Protein AF-A0A4Y9F8T5-F1 (afdb_monomer)

Secondary structure (DSSP, 8-state):
-HHHHHHHHH--SHHHHHHHHHHHHHHHHT-----HHHHHHHHHHHHHHHHHHHHHHT-SSS-HHHHHHHHHHHHT-

InterPro domains:
  IPR011439 Domain of unknown function DUF1542 [PF07564] (2-36)
  IPR011439 Domain of unknown function DUF1542 [PF07564] (37-76)

Organism: Streptococcus acidominimus (NCBI:txid1326)

Radius of gyration: 28.04 Å; Cα contacts (8 Å, |Δi|>4): 27; chains: 1; bounding box: 48×20×72 Å

Solvent-accessible surface area (backbone atoms only — not comparable to full-atom values): 4474 Å² total; per-residue (Å²): 109,69,66,33,49,54,43,33,76,68,36,91,44,72,69,45,31,53,49,24,51,49,56,37,51,51,57,57,71,66,66,72,81,80,76,54,69,65,56,54,52,51,52,52,51,54,51,51,48,51,54,51,42,52,56,48,68,67,45,85,89,56,55,72,68,58,39,51,52,56,42,52,54,56,75,73,109

Mean predicted aligned error: 5.95 Å

Nearest PDB structures (foldseek):
  3zjc-assembly1_A  TM=9.651E-01  e=3.409E+00  Homo sapiens
  5h77-assembly4_G  TM=6.937E-01  e=9.445E+00  Homo sapiens

Sequence (77 aa):
ASEAKSAIDSATTDAGVETAKTAGVDSISAINPPATAKDTAKTAIDTAAAAKKQAIDNRKDLTDEEKAAAKSDVDTK

Structure (mmCIF, N/CA/C/O backbone):
data_AF-A0A4Y9F8T5-F1
#
_entry.id   AF-A0A4Y9F8T5-F1
#
loop_
_atom_site.group_PDB
_atom_site.id
_atom_site.type_symbol
_atom_site.label_atom_id
_atom_site.label_alt_id
_atom_site.label_comp_id
_atom_site.label_asym_id
_atom_site.label_entity_id
_atom_site.label_seq_id
_atom_site.pdbx_PDB_ins_code
_atom_site.Cartn_x
_atom_site.Cartn_y
_atom_site.Cartn_z
_atom_site.occupancy
_atom_site.B_iso_or_equiv
_atom_site.auth_seq_id
_atom_site.auth_comp_id
_atom_site.auth_asym_id
_atom_site.auth_atom_id
_atom_site.pdbx_PDB_model_num
ATOM 1 N N . ALA A 1 1 ? -16.463 -3.775 23.385 1.00 80.38 1 ALA A N 1
ATOM 2 C CA . ALA A 1 1 ? -17.735 -3.100 23.737 1.00 80.38 1 ALA A CA 1
ATOM 3 C C . ALA A 1 1 ? -18.748 -4.063 24.361 1.00 80.38 1 ALA A C 1
ATOM 5 O O . ALA A 1 1 ? -19.240 -3.759 25.438 1.00 80.38 1 ALA A O 1
ATOM 6 N N . SER A 1 2 ? -19.041 -5.215 23.740 1.00 88.38 2 SER A N 1
ATOM 7 C CA . SER A 1 2 ? -20.014 -6.185 24.276 1.00 88.38 2 SER A CA 1
ATOM 8 C C . SER A 1 2 ? -19.659 -6.696 25.6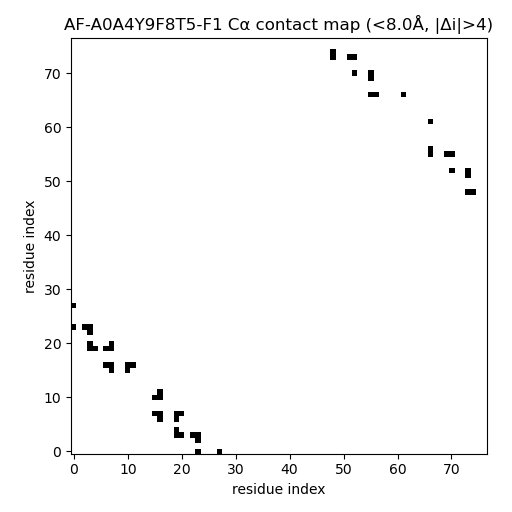77 1.00 88.38 2 SER A C 1
ATOM 10 O O . SER A 1 2 ? -20.520 -6.696 26.541 1.00 88.38 2 SER A O 1
ATOM 12 N N . GLU A 1 3 ? -18.391 -7.026 25.940 1.00 89.44 3 GLU A N 1
ATOM 13 C CA . GLU A 1 3 ? -17.936 -7.470 27.270 1.00 89.44 3 GLU A CA 1
ATOM 14 C C . GLU A 1 3 ? -18.119 -6.402 28.355 1.00 89.44 3 GLU A C 1
ATOM 16 O O . GLU A 1 3 ? -18.657 -6.692 29.418 1.00 89.44 3 GLU A O 1
ATOM 21 N N . ALA A 1 4 ? -17.743 -5.150 28.072 1.00 92.50 4 ALA A N 1
ATOM 22 C CA . ALA A 1 4 ? -17.957 -4.038 28.998 1.00 92.50 4 ALA A CA 1
ATOM 23 C C . ALA A 1 4 ? -19.451 -3.828 29.302 1.00 92.50 4 ALA A C 1
ATOM 25 O O . ALA A 1 4 ? -19.815 -3.527 30.433 1.00 92.50 4 ALA A O 1
ATOM 26 N N . LYS A 1 5 ? -20.325 -4.036 28.307 1.00 93.69 5 LYS A N 1
ATOM 27 C CA . LYS A 1 5 ? -21.778 -3.931 28.472 1.00 93.69 5 LYS A CA 1
ATOM 28 C C . LYS A 1 5 ? -22.331 -5.061 29.345 1.00 93.69 5 LYS A C 1
ATOM 30 O O . LYS A 1 5 ? -23.034 -4.776 30.302 1.00 93.69 5 LYS A O 1
ATOM 35 N N . SER A 1 6 ? -21.899 -6.301 29.110 1.00 96.12 6 SER A N 1
ATOM 36 C CA . SER A 1 6 ? -22.239 -7.442 29.971 1.00 96.12 6 SER A CA 1
ATOM 37 C C . SER A 1 6 ? -21.750 -7.265 31.415 1.00 96.12 6 SER A C 1
ATOM 39 O O . SER A 1 6 ? -22.435 -7.672 32.352 1.00 96.12 6 SER A O 1
ATOM 41 N N . ALA A 1 7 ? -20.575 -6.655 31.608 1.00 94.88 7 ALA A N 1
ATOM 42 C CA . ALA A 1 7 ? -20.032 -6.361 32.933 1.00 94.88 7 ALA A CA 1
ATOM 43 C C . ALA A 1 7 ? -20.846 -5.284 33.672 1.00 94.88 7 ALA A C 1
ATOM 45 O O . ALA A 1 7 ? -21.064 -5.418 34.873 1.00 94.88 7 ALA A O 1
ATOM 46 N N . ILE A 1 8 ? -21.340 -4.264 32.961 1.00 96.19 8 ILE A N 1
ATOM 47 C CA . ILE A 1 8 ? -22.278 -3.271 33.508 1.00 96.19 8 ILE A CA 1
ATOM 48 C C . ILE A 1 8 ? -23.612 -3.934 33.866 1.00 96.19 8 ILE A C 1
ATOM 50 O O . ILE A 1 8 ? -24.091 -3.750 34.978 1.00 96.19 8 ILE A O 1
ATOM 54 N N . ASP A 1 9 ? -24.175 -4.744 32.965 1.00 97.50 9 ASP A N 1
ATOM 55 C CA . ASP A 1 9 ? -25.460 -5.425 33.179 1.00 97.50 9 ASP A CA 1
ATOM 56 C C . ASP A 1 9 ? -25.417 -6.398 34.375 1.00 97.50 9 ASP A C 1
ATOM 58 O O . ASP A 1 9 ? -26.432 -6.646 35.022 1.00 97.50 9 ASP A O 1
ATOM 62 N N . SER A 1 10 ? -24.235 -6.939 34.689 1.00 96.94 10 SER A N 1
ATOM 63 C CA . SER A 1 10 ? -24.011 -7.837 35.832 1.00 96.94 10 SER A CA 1
ATOM 64 C C . SER A 1 10 ? -23.647 -7.103 37.129 1.00 96.94 10 SER A C 1
ATOM 66 O O . SER A 1 10 ? -23.630 -7.720 38.197 1.00 96.94 10 SER A O 1
ATOM 68 N N . ALA A 1 11 ? -23.307 -5.813 37.063 1.00 97.56 11 ALA A N 1
ATOM 69 C CA . ALA A 1 11 ? -22.896 -5.050 38.231 1.00 97.56 11 ALA A CA 1
ATOM 70 C C . ALA A 1 11 ? -24.104 -4.753 39.128 1.00 97.56 11 ALA A C 1
ATOM 72 O O . ALA A 1 11 ? -25.100 -4.175 38.707 1.00 97.56 11 ALA A O 1
ATOM 73 N N . THR A 1 12 ? -23.999 -5.114 40.404 1.00 97.88 12 THR A N 1
ATOM 74 C CA . THR A 1 12 ? -25.059 -4.901 41.404 1.00 97.88 12 THR A CA 1
ATOM 75 C C . THR A 1 12 ? -24.845 -3.643 42.248 1.00 97.88 12 THR A C 1
ATOM 77 O O . THR A 1 12 ? -25.619 -3.374 43.164 1.00 97.88 12 THR A O 1
ATOM 80 N N . THR A 1 13 ? -23.779 -2.884 41.970 1.00 98.25 13 THR A N 1
ATOM 81 C CA . THR A 1 13 ? -23.393 -1.672 42.702 1.00 98.25 13 THR A CA 1
ATOM 82 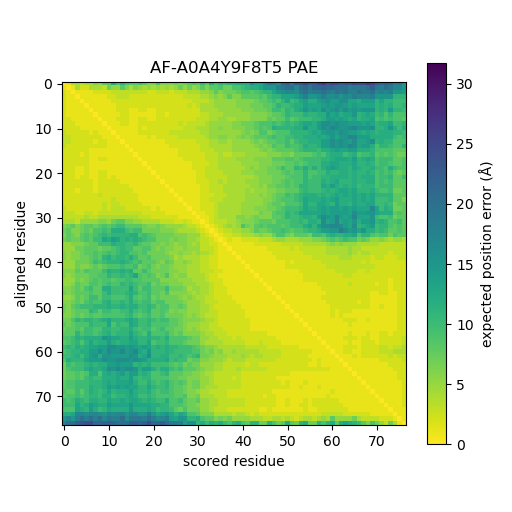C C . THR A 1 13 ? -22.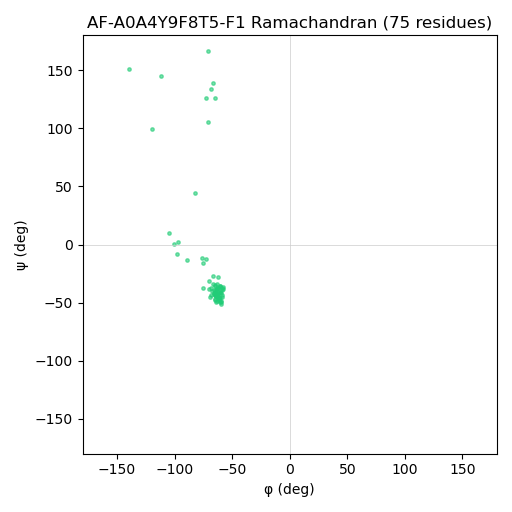904 -0.594 41.742 1.00 98.25 13 THR A C 1
ATOM 84 O O . THR A 1 13 ? -22.291 -0.904 40.717 1.00 98.25 13 THR A O 1
ATOM 87 N N . ASP A 1 14 ? -23.082 0.669 42.123 1.00 97.62 14 ASP A N 1
ATOM 88 C CA . ASP A 1 14 ? -22.604 1.820 41.347 1.00 97.62 14 ASP A CA 1
ATOM 89 C C . ASP A 1 14 ? -21.084 1.776 41.128 1.00 97.62 14 ASP A C 1
ATOM 91 O O . ASP A 1 14 ? -20.592 2.061 40.039 1.00 97.62 14 ASP A O 1
ATOM 95 N N . ALA A 1 15 ? -20.325 1.333 42.137 1.00 97.88 15 ALA A N 1
ATOM 96 C CA . ALA A 1 15 ? -18.876 1.166 42.030 1.00 97.88 15 ALA A CA 1
ATOM 97 C C . ALA A 1 15 ? -18.482 0.116 40.973 1.00 97.88 15 ALA A C 1
ATOM 99 O O . ALA A 1 15 ? -17.513 0.303 40.230 1.00 97.88 15 ALA A O 1
ATOM 100 N N . GLY A 1 16 ? -19.244 -0.980 40.879 1.00 97.00 16 GLY A N 1
ATOM 101 C CA . GLY A 1 16 ? -19.057 -1.997 39.845 1.00 97.00 16 GLY A CA 1
ATOM 102 C C . GLY A 1 16 ? -19.352 -1.455 38.446 1.00 97.00 16 GLY A C 1
ATOM 103 O O . GLY A 1 16 ? -18.570 -1.692 37.523 1.00 97.00 16 GLY A O 1
ATOM 104 N N . VAL A 1 17 ? -20.421 -0.664 38.305 1.00 97.38 17 VAL A N 1
ATOM 105 C CA . VAL A 1 17 ? -20.776 0.003 37.042 1.00 97.38 17 VAL A CA 1
ATOM 106 C C . VAL A 1 17 ? -19.671 0.966 36.602 1.00 97.38 17 VAL A C 1
ATOM 108 O O . VAL A 1 17 ? -19.228 0.903 35.455 1.00 97.38 17 VAL A O 1
ATOM 111 N N . GLU A 1 18 ? -19.168 1.812 37.505 1.00 97.75 18 GLU A N 1
ATOM 112 C CA . GLU A 1 18 ? -18.095 2.764 37.183 1.00 97.75 18 GLU A CA 1
ATOM 113 C C . GLU A 1 18 ? -16.779 2.063 36.819 1.00 97.75 18 GLU A C 1
ATOM 115 O O . GLU A 1 18 ? -16.081 2.489 35.893 1.00 97.75 18 GLU A O 1
ATOM 120 N N . THR A 1 19 ? -16.470 0.940 37.472 1.00 96.75 19 THR A N 1
ATOM 121 C CA . THR A 1 19 ? -15.305 0.114 37.122 1.00 96.75 19 THR A CA 1
ATOM 122 C C . THR A 1 19 ? -15.442 -0.469 35.714 1.00 96.75 19 THR A C 1
ATOM 124 O O . THR A 1 19 ? -14.535 -0.326 34.893 1.00 96.75 19 THR A O 1
ATOM 127 N N . ALA A 1 20 ? -16.589 -1.081 35.402 1.00 96.69 20 ALA A N 1
ATOM 128 C CA . ALA A 1 20 ? -16.847 -1.685 34.095 1.00 96.69 20 ALA A CA 1
ATOM 129 C C . ALA A 1 20 ? -16.860 -0.642 32.963 1.00 96.69 20 ALA A C 1
ATOM 131 O O . ALA A 1 20 ? -16.316 -0.878 31.881 1.00 96.69 20 ALA A O 1
ATOM 132 N N . LYS A 1 21 ? -17.422 0.542 33.230 1.00 96.56 21 LYS A N 1
ATOM 133 C CA . LYS A 1 21 ? -17.383 1.697 32.327 1.00 96.56 21 LYS A CA 1
ATOM 134 C C . LYS A 1 21 ? -15.950 2.149 32.054 1.00 96.56 21 LYS A C 1
ATOM 136 O O . LYS A 1 21 ? -15.589 2.297 30.888 1.00 96.56 21 LYS A O 1
ATOM 141 N N . THR A 1 22 ? -15.142 2.331 33.099 1.00 97.38 22 THR A N 1
ATOM 142 C CA . THR A 1 22 ? -13.739 2.763 32.972 1.00 97.38 22 THR A CA 1
ATOM 143 C C . THR A 1 22 ? -12.938 1.763 32.142 1.00 97.38 22 THR A C 1
ATOM 145 O O . THR A 1 22 ? -12.374 2.132 31.116 1.00 97.38 22 THR A O 1
ATOM 148 N N . ALA A 1 23 ? -13.007 0.473 32.486 1.00 95.00 23 ALA A N 1
ATOM 149 C CA . ALA A 1 23 ? -12.329 -0.585 31.738 1.00 95.00 23 ALA A CA 1
ATOM 150 C C . ALA A 1 23 ? -12.772 -0.651 30.262 1.00 95.00 23 ALA A C 1
ATOM 152 O O . ALA A 1 23 ? -11.958 -0.888 29.365 1.00 95.00 23 ALA A O 1
ATOM 153 N N . GLY A 1 24 ? -14.062 -0.421 29.992 1.00 96.44 24 GLY A N 1
ATOM 154 C CA . GLY A 1 24 ? -14.599 -0.352 28.635 1.00 96.44 24 GLY A CA 1
ATOM 155 C C . GLY A 1 24 ? -14.055 0.829 27.827 1.00 96.44 24 GLY A C 1
ATOM 156 O O . GLY A 1 24 ? -13.693 0.649 26.662 1.00 96.44 24 GLY A O 1
ATOM 157 N N . VAL A 1 25 ? -13.976 2.016 28.437 1.00 96.50 25 VAL A N 1
ATOM 158 C CA . VAL A 1 25 ? -13.400 3.224 27.820 1.00 96.50 25 VAL A CA 1
ATOM 159 C C . VAL A 1 25 ? -11.911 3.038 27.543 1.00 96.50 25 VAL A C 1
ATOM 161 O O . VAL A 1 25 ? -11.464 3.337 26.434 1.00 96.50 25 VAL A O 1
ATOM 164 N N . ASP A 1 26 ? -11.163 2.488 28.497 1.00 95.81 26 ASP A N 1
ATOM 165 C CA . ASP A 1 26 ? -9.729 2.230 28.346 1.00 95.81 26 ASP A CA 1
ATOM 166 C C . ASP A 1 26 ? -9.467 1.229 27.220 1.00 95.81 26 ASP A C 1
ATOM 168 O O . ASP A 1 26 ? -8.628 1.468 26.352 1.00 95.81 26 ASP A O 1
ATOM 172 N N . SER A 1 27 ? -10.253 0.148 27.167 1.00 93.81 27 SER A N 1
ATOM 173 C CA . SER A 1 27 ? -10.146 -0.861 26.107 1.00 93.81 27 SER A CA 1
ATOM 174 C C . SER A 1 27 ? -10.397 -0.269 24.722 1.00 93.81 27 SER A C 1
ATOM 176 O O . SER A 1 27 ? -9.696 -0.621 23.780 1.00 93.81 27 SER A O 1
ATOM 178 N N . ILE A 1 28 ? -11.380 0.630 24.582 1.00 93.81 28 ILE A N 1
ATOM 179 C CA . ILE A 1 28 ? -11.654 1.321 23.312 1.00 93.81 28 ILE A CA 1
ATOM 180 C C . ILE A 1 28 ? -10.518 2.285 22.967 1.00 93.81 28 ILE A C 1
ATOM 182 O O . ILE A 1 28 ? -10.075 2.319 21.823 1.00 93.81 28 ILE A O 1
ATOM 186 N N . SER A 1 29 ? -10.029 3.042 23.947 1.00 93.38 29 SER A N 1
ATOM 187 C CA . SER A 1 29 ? -8.956 4.025 23.753 1.00 93.38 29 SER A CA 1
ATOM 188 C C . SER A 1 29 ? -7.618 3.369 23.396 1.00 93.38 29 SER A C 1
ATOM 190 O O . SER A 1 29 ? -6.803 3.968 22.700 1.00 93.38 29 SER A O 1
ATOM 192 N N . ALA A 1 30 ? -7.404 2.125 23.828 1.00 92.94 30 ALA A N 1
ATOM 193 C CA . ALA A 1 30 ? -6.238 1.320 23.480 1.00 92.94 30 ALA A CA 1
ATOM 194 C C . ALA A 1 30 ? -6.287 0.744 22.050 1.00 92.94 30 ALA A C 1
ATOM 196 O O . ALA A 1 30 ? -5.276 0.227 21.567 1.00 92.94 30 ALA A O 1
ATOM 197 N N . ILE A 1 31 ? -7.430 0.818 21.354 1.00 92.56 31 ILE A N 1
ATOM 198 C CA . ILE A 1 31 ? -7.530 0.365 19.962 1.00 92.56 31 ILE A CA 1
ATOM 199 C C . ILE A 1 31 ? -6.755 1.340 19.074 1.00 92.56 31 ILE A C 1
ATOM 201 O O . ILE A 1 31 ? -7.223 2.430 18.754 1.00 92.56 31 ILE A O 1
ATOM 205 N N . ASN A 1 32 ? -5.582 0.903 18.623 1.00 87.06 32 ASN A N 1
ATOM 206 C CA . ASN A 1 32 ? -4.779 1.602 17.632 1.00 87.06 32 ASN A CA 1
ATOM 207 C C . ASN A 1 32 ? -4.583 0.701 16.400 1.00 87.06 32 ASN A C 1
ATOM 209 O O . ASN A 1 32 ? -3.753 -0.212 16.441 1.00 87.06 32 ASN A O 1
ATOM 213 N N . PRO A 1 33 ? -5.361 0.889 15.317 1.00 85.56 33 PRO A N 1
ATOM 214 C CA . PRO A 1 33 ? -5.228 0.061 14.128 1.00 85.56 33 PRO A CA 1
ATOM 215 C C . PRO A 1 33 ? -3.867 0.299 13.451 1.00 85.56 33 PRO A C 1
ATOM 217 O O . PRO A 1 33 ? -3.424 1.444 13.332 1.00 85.56 33 PRO A O 1
ATOM 220 N N . PRO A 1 34 ? -3.195 -0.757 12.964 1.00 86.25 34 PRO A N 1
ATOM 221 C CA . PRO A 1 34 ? -1.906 -0.600 12.308 1.00 86.25 34 PRO A CA 1
ATOM 222 C C . PRO A 1 34 ? -2.072 0.123 10.960 1.00 86.25 34 PRO A C 1
ATOM 224 O O . PRO A 1 34 ? -2.936 -0.217 10.151 1.00 86.25 34 PRO A O 1
ATOM 227 N N . ALA A 1 35 ? -1.220 1.114 10.690 1.00 88.69 35 ALA A N 1
ATOM 228 C CA . ALA A 1 35 ? -1.283 1.957 9.491 1.00 88.69 35 ALA A CA 1
ATOM 229 C C . ALA A 1 35 ? -0.630 1.315 8.243 1.00 88.69 35 ALA A C 1
ATOM 231 O O . ALA A 1 35 ? 0.099 1.974 7.504 1.00 88.69 35 ALA A O 1
ATOM 232 N N . THR A 1 36 ? -0.896 0.031 7.984 1.00 93.06 36 THR A N 1
ATOM 233 C CA . THR A 1 36 ? -0.191 -0.771 6.960 1.00 93.06 36 THR A CA 1
ATOM 234 C C . THR A 1 36 ? -0.516 -0.380 5.521 1.00 93.06 36 THR A C 1
ATOM 236 O O . THR A 1 36 ? 0.348 -0.464 4.651 1.00 93.06 36 THR A O 1
ATOM 239 N N . ALA A 1 37 ? -1.737 0.095 5.254 1.00 92.56 37 ALA A N 1
ATOM 240 C CA . ALA A 1 37 ? -2.196 0.391 3.894 1.00 92.56 37 ALA A CA 1
ATOM 241 C C . ALA A 1 37 ? -1.303 1.413 3.166 1.00 92.56 37 ALA A C 1
ATOM 243 O O . ALA A 1 37 ? -1.049 1.283 1.968 1.00 92.56 37 ALA A O 1
ATOM 244 N N . LYS A 1 38 ? -0.788 2.414 3.894 1.00 92.25 38 LYS A N 1
ATOM 245 C CA . LYS A 1 38 ? 0.090 3.447 3.328 1.00 92.25 38 LYS A CA 1
ATOM 246 C C . LYS A 1 38 ? 1.441 2.868 2.900 1.00 92.25 38 LYS A C 1
ATOM 248 O O . LYS A 1 38 ? 1.957 3.255 1.853 1.00 92.25 38 LYS A O 1
ATOM 253 N N . ASP A 1 39 ? 2.002 1.962 3.691 1.00 93.88 39 ASP A N 1
ATOM 254 C CA . ASP A 1 39 ? 3.313 1.364 3.420 1.00 93.88 39 ASP A CA 1
ATOM 255 C C . ASP A 1 39 ? 3.228 0.321 2.302 1.00 93.88 39 ASP A C 1
ATOM 257 O O . ASP A 1 39 ? 4.087 0.281 1.417 1.00 93.88 39 ASP A O 1
ATOM 261 N N . THR A 1 40 ? 2.135 -0.449 2.261 1.00 95.44 40 THR A N 1
ATOM 262 C CA . THR A 1 40 ? 1.827 -1.340 1.135 1.00 95.44 40 THR A CA 1
ATOM 263 C C . THR A 1 40 ? 1.715 -0.562 -0.177 1.00 95.44 40 THR A C 1
ATOM 265 O O . THR A 1 40 ? 2.303 -0.970 -1.177 1.00 95.44 40 THR A O 1
ATOM 268 N N . ALA A 1 41 ? 1.018 0.580 -0.180 1.00 95.75 41 ALA A N 1
ATOM 269 C CA . ALA A 1 41 ? 0.881 1.410 -1.375 1.00 95.75 41 ALA A CA 1
ATOM 270 C C . ALA A 1 41 ? 2.229 1.969 -1.865 1.00 95.75 41 ALA A C 1
ATOM 272 O O . ALA A 1 41 ? 2.498 1.920 -3.064 1.00 95.75 41 ALA A O 1
ATOM 273 N N . LYS A 1 42 ? 3.100 2.438 -0.956 1.00 96.38 42 LYS A N 1
ATOM 274 C CA . LYS A 1 42 ? 4.461 2.879 -1.321 1.00 96.38 42 LYS A CA 1
ATOM 275 C C . LYS A 1 42 ? 5.269 1.753 -1.959 1.00 96.38 42 LYS A C 1
ATOM 277 O O . LYS A 1 42 ? 5.787 1.917 -3.055 1.00 96.38 42 LYS A O 1
ATOM 282 N N . THR A 1 43 ? 5.278 0.586 -1.318 1.00 96.62 43 THR A N 1
ATOM 283 C CA . THR A 1 43 ? 6.010 -0.589 -1.812 1.00 96.62 43 THR A CA 1
ATOM 284 C C . THR A 1 43 ? 5.542 -1.006 -3.209 1.00 96.62 43 THR A C 1
ATOM 286 O O . THR A 1 43 ? 6.352 -1.384 -4.057 1.00 96.62 43 THR A O 1
ATOM 289 N N . ALA A 1 44 ? 4.235 -0.926 -3.476 1.00 97.75 44 ALA A N 1
ATOM 290 C CA . ALA A 1 44 ? 3.675 -1.240 -4.788 1.00 97.75 44 ALA A CA 1
ATOM 291 C C . ALA A 1 44 ? 4.149 -0.259 -5.876 1.00 97.75 44 ALA A C 1
ATOM 293 O O . ALA A 1 44 ? 4.492 -0.695 -6.976 1.00 97.75 44 ALA A O 1
ATOM 294 N N . ILE A 1 45 ? 4.215 1.041 -5.562 1.00 97.38 45 ILE A N 1
ATOM 295 C CA . ILE A 1 45 ? 4.742 2.073 -6.469 1.00 97.38 45 ILE A CA 1
ATOM 296 C C . ILE A 1 45 ? 6.226 1.820 -6.756 1.00 97.38 45 ILE A C 1
ATOM 298 O O . ILE A 1 45 ? 6.613 1.749 -7.924 1.00 97.38 45 ILE A O 1
ATOM 302 N N . ASP A 1 46 ? 7.032 1.584 -5.719 1.00 97.44 46 ASP A N 1
ATOM 303 C CA . ASP A 1 46 ? 8.470 1.318 -5.862 1.00 97.44 46 ASP A CA 1
ATOM 304 C C . ASP A 1 46 ? 8.731 0.070 -6.718 1.00 97.44 46 ASP A C 1
ATOM 306 O O . ASP A 1 46 ? 9.593 0.066 -7.602 1.00 97.44 46 ASP A O 1
ATOM 310 N N . THR A 1 47 ? 7.935 -0.983 -6.511 1.00 97.94 47 THR A N 1
ATOM 311 C CA . THR A 1 47 ? 8.013 -2.224 -7.297 1.00 97.94 47 THR A CA 1
ATOM 312 C C . THR A 1 47 ? 7.674 -1.977 -8.766 1.00 97.94 47 THR A C 1
ATOM 314 O O . THR A 1 47 ? 8.382 -2.456 -9.655 1.00 97.94 47 THR A O 1
ATOM 317 N N . ALA A 1 48 ? 6.617 -1.209 -9.045 1.00 97.94 48 ALA A N 1
ATOM 318 C CA . ALA A 1 48 ? 6.224 -0.871 -10.410 1.00 97.94 48 ALA A CA 1
ATOM 319 C C . ALA A 1 48 ? 7.295 -0.022 -11.117 1.00 97.94 48 ALA A C 1
ATOM 321 O O . ALA A 1 48 ? 7.637 -0.299 -12.272 1.00 97.94 48 ALA A O 1
ATOM 322 N N . ALA A 1 49 ? 7.870 0.960 -10.417 1.00 98.12 49 ALA A N 1
ATOM 323 C CA . ALA A 1 49 ? 8.966 1.778 -10.928 1.00 98.12 49 ALA A CA 1
ATOM 324 C C . ALA A 1 49 ? 10.207 0.925 -11.238 1.00 98.12 49 ALA A C 1
ATOM 326 O O . ALA A 1 49 ? 10.782 1.034 -12.324 1.00 98.12 49 ALA A O 1
ATOM 327 N N . ALA A 1 50 ? 10.596 0.018 -10.335 1.00 98.19 50 ALA A N 1
ATOM 328 C CA . ALA A 1 50 ? 11.718 -0.896 -10.549 1.00 98.19 50 ALA A CA 1
ATOM 329 C C . ALA A 1 50 ? 11.498 -1.817 -11.762 1.00 98.19 50 ALA A C 1
ATOM 331 O O . ALA A 1 50 ? 12.376 -1.925 -12.622 1.00 98.19 50 ALA A O 1
ATOM 332 N N . ALA A 1 51 ? 10.308 -2.415 -11.884 1.00 98.50 51 ALA A N 1
ATOM 333 C CA . AL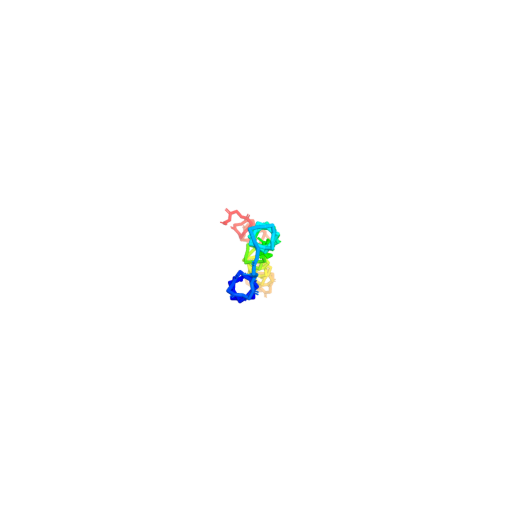A A 1 51 ? 9.953 -3.257 -13.026 1.00 98.50 51 ALA A CA 1
ATOM 334 C C . ALA A 1 51 ? 10.003 -2.478 -14.350 1.00 98.50 51 ALA A C 1
ATOM 336 O O . ALA A 1 51 ? 10.521 -2.972 -15.356 1.00 98.50 51 ALA A O 1
ATOM 337 N N . LYS A 1 52 ? 9.521 -1.228 -14.356 1.00 98.31 52 LYS A N 1
ATOM 338 C CA . LYS A 1 52 ? 9.580 -0.364 -15.540 1.00 98.31 52 LYS A CA 1
ATOM 339 C C . LYS A 1 52 ? 11.021 -0.030 -15.932 1.00 98.31 52 LYS A C 1
ATOM 341 O O . LYS A 1 52 ? 11.348 -0.118 -17.115 1.00 98.31 52 LYS A O 1
ATOM 346 N N . LYS A 1 53 ? 11.886 0.290 -14.962 1.00 98.38 53 LYS A N 1
ATOM 347 C CA . LYS A 1 53 ? 13.318 0.549 -15.198 1.00 98.38 53 LYS A CA 1
ATOM 348 C C . LYS A 1 53 ? 14.035 -0.681 -15.760 1.00 98.38 53 LYS A C 1
ATOM 350 O O . LYS A 1 53 ? 14.759 -0.559 -16.744 1.00 98.38 53 LYS A O 1
ATOM 355 N N . GLN A 1 54 ? 13.748 -1.873 -15.236 1.00 98.56 54 GLN A N 1
ATOM 356 C CA . GLN A 1 54 ? 14.299 -3.123 -15.770 1.00 98.56 54 GLN A CA 1
ATOM 357 C C . GLN A 1 54 ? 13.851 -3.388 -17.217 1.00 98.56 54 GLN A C 1
ATOM 359 O O . GLN A 1 54 ? 14.649 -3.806 -18.056 1.00 98.56 54 GLN A O 1
ATOM 364 N N . ALA A 1 55 ? 12.582 -3.117 -17.537 1.00 98.44 55 ALA A N 1
ATOM 365 C CA . ALA A 1 55 ? 12.083 -3.237 -18.904 1.00 98.44 55 ALA A CA 1
ATOM 366 C C . ALA A 1 55 ? 12.794 -2.268 -19.869 1.00 98.44 55 ALA A C 1
ATOM 368 O O . ALA A 1 55 ? 13.084 -2.652 -21.001 1.00 98.44 55 ALA A O 1
ATOM 369 N N . ILE A 1 56 ? 13.108 -1.046 -19.420 1.00 98.38 56 ILE A N 1
ATOM 370 C CA . ILE A 1 56 ? 13.896 -0.064 -20.186 1.00 98.38 56 ILE A CA 1
ATOM 371 C C . ILE A 1 56 ? 15.324 -0.575 -20.414 1.00 98.38 56 ILE A C 1
ATOM 373 O O . ILE A 1 56 ? 15.798 -0.566 -21.549 1.00 98.38 56 ILE A O 1
ATOM 377 N N . ASP A 1 57 ? 15.992 -1.084 -19.376 1.00 98.19 57 ASP A N 1
ATOM 378 C CA . ASP A 1 57 ? 17.365 -1.598 -19.486 1.00 98.19 57 ASP A CA 1
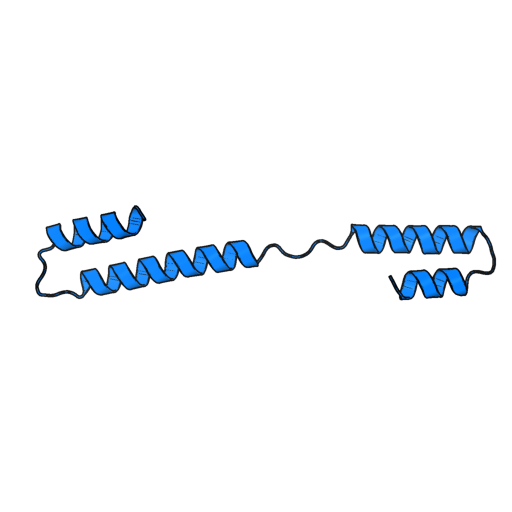ATOM 379 C C . ASP A 1 57 ? 17.479 -2.771 -20.473 1.00 98.19 57 ASP A C 1
ATOM 381 O O . ASP A 1 57 ? 18.454 -2.875 -21.231 1.00 98.19 57 ASP A O 1
ATOM 385 N N . ASN A 1 58 ? 16.443 -3.613 -20.525 1.00 98.50 58 ASN A N 1
ATOM 386 C CA . ASN A 1 58 ? 16.373 -4.767 -21.417 1.00 98.50 58 ASN A CA 1
ATOM 387 C C . ASN A 1 58 ? 16.139 -4.412 -22.896 1.00 98.50 58 ASN A C 1
ATOM 389 O O . ASN A 1 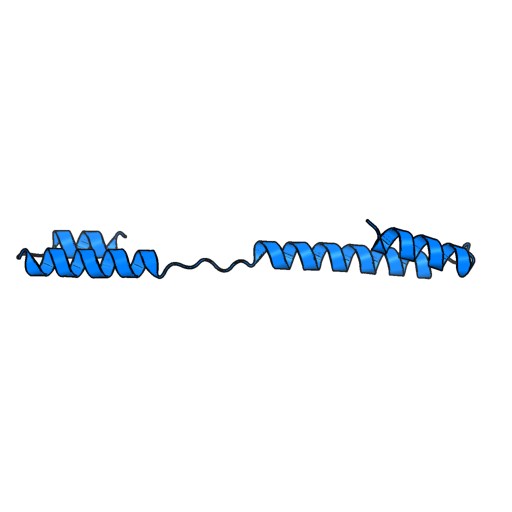58 ? 16.341 -5.278 -23.753 1.00 98.50 58 ASN A O 1
ATOM 393 N N . ARG A 1 59 ? 15.764 -3.168 -23.228 1.00 98.50 59 ARG A N 1
ATOM 394 C CA . ARG A 1 59 ? 15.609 -2.712 -24.622 1.00 98.50 59 ARG A CA 1
ATOM 395 C C . ARG A 1 59 ? 16.961 -2.736 -25.337 1.00 98.50 59 ARG A C 1
ATOM 397 O O . ARG A 1 59 ? 17.939 -2.176 -24.847 1.00 98.50 59 ARG A O 1
ATOM 404 N N . LYS A 1 60 ? 17.042 -3.405 -26.488 1.00 98.19 60 LYS A N 1
ATOM 405 C CA . LYS A 1 60 ? 18.289 -3.535 -27.279 1.00 98.19 60 LYS A CA 1
ATOM 406 C C . LYS A 1 60 ? 18.388 -2.539 -28.429 1.00 98.19 60 LYS A C 1
ATOM 408 O O . LYS A 1 60 ? 19.430 -2.430 -29.055 1.00 98.19 60 LYS A O 1
ATOM 413 N N . ASP A 1 61 ? 17.306 -1.826 -28.676 1.00 98.12 61 ASP A N 1
ATOM 414 C CA . ASP A 1 61 ? 17.120 -0.844 -29.734 1.00 98.12 61 ASP A CA 1
ATOM 415 C C . ASP A 1 61 ? 17.155 0.604 -29.215 1.00 98.12 61 ASP A C 1
ATOM 417 O O . ASP A 1 61 ? 16.819 1.514 -29.959 1.00 98.12 61 ASP A O 1
ATOM 421 N N . LEU A 1 62 ? 17.543 0.808 -27.950 1.00 97.69 62 LEU A N 1
AT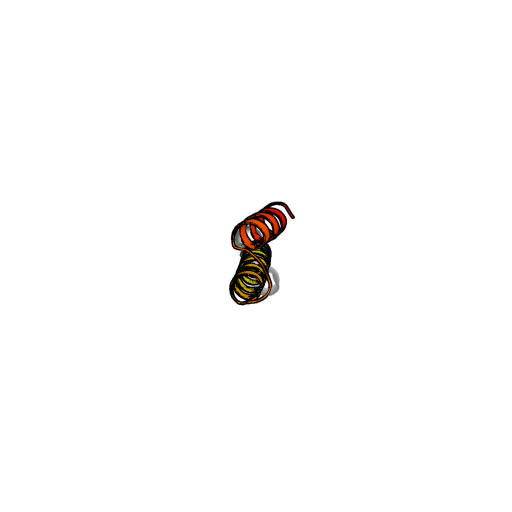OM 422 C CA . LEU A 1 62 ? 17.802 2.125 -27.360 1.00 97.69 62 LEU A CA 1
ATOM 423 C C . LEU A 1 62 ? 19.290 2.283 -27.054 1.00 97.69 62 LEU A C 1
ATOM 425 O O . LEU A 1 62 ? 19.922 1.316 -26.606 1.00 97.69 62 LEU A O 1
ATOM 429 N N . THR A 1 63 ? 19.809 3.499 -27.217 1.00 98.25 63 THR A N 1
ATOM 430 C CA . THR A 1 63 ? 21.136 3.862 -26.700 1.00 98.25 63 THR A CA 1
ATOM 431 C C . THR A 1 63 ? 21.116 3.972 -25.175 1.00 98.25 63 THR A C 1
ATOM 433 O O . THR A 1 63 ? 20.057 4.001 -24.535 1.00 98.25 63 THR A O 1
ATOM 436 N N . ASP A 1 64 ? 22.295 4.025 -24.562 1.00 98.19 64 ASP A N 1
ATOM 437 C CA . ASP A 1 64 ? 22.405 4.151 -23.108 1.00 98.19 64 ASP A CA 1
ATOM 438 C C . ASP A 1 64 ? 21.890 5.512 -22.613 1.00 98.19 64 ASP A C 1
ATOM 440 O O . ASP A 1 64 ? 21.257 5.582 -21.557 1.00 98.19 64 ASP A O 1
ATOM 444 N N . GLU A 1 65 ? 22.066 6.576 -23.402 1.00 98.12 65 GLU A N 1
ATOM 445 C CA . GLU A 1 65 ? 21.535 7.912 -23.114 1.00 98.12 65 GLU A CA 1
ATOM 446 C C . GLU A 1 65 ? 20.002 7.921 -23.117 1.00 98.12 65 GLU A C 1
ATOM 448 O O . GLU A 1 65 ? 19.380 8.467 -22.203 1.00 98.12 65 GLU A O 1
ATOM 453 N N . GLU A 1 66 ? 19.377 7.271 -24.103 1.00 98.44 66 GLU A N 1
ATOM 454 C CA . GLU A 1 66 ? 17.916 7.162 -24.190 1.00 98.44 66 GLU A CA 1
ATOM 455 C C . GLU A 1 66 ? 17.341 6.366 -23.012 1.00 98.44 66 GLU A C 1
ATOM 457 O O . GLU A 1 66 ? 16.313 6.738 -22.438 1.00 98.44 66 GLU A O 1
ATOM 462 N N . LYS A 1 67 ? 18.026 5.295 -22.590 1.00 98.25 67 LYS A N 1
ATOM 463 C CA . LYS A 1 67 ? 17.648 4.534 -21.389 1.00 98.25 67 LYS A CA 1
ATOM 464 C C . LYS A 1 67 ? 17.799 5.359 -20.122 1.00 98.25 67 LYS A C 1
ATOM 466 O O . LYS A 1 67 ? 16.938 5.283 -19.247 1.00 98.25 67 LYS A O 1
ATOM 471 N N . ALA A 1 68 ? 18.883 6.120 -19.995 1.00 98.25 68 ALA A N 1
ATOM 472 C CA . ALA A 1 68 ? 19.111 6.975 -18.836 1.00 98.25 68 ALA A CA 1
ATOM 473 C C . ALA A 1 68 ? 18.007 8.036 -18.707 1.00 98.25 68 ALA A C 1
ATOM 475 O O . ALA A 1 68 ? 17.425 8.171 -17.629 1.00 98.25 68 ALA A O 1
ATOM 476 N N . ALA A 1 69 ? 17.654 8.703 -19.810 1.00 98.19 69 ALA A N 1
ATOM 477 C CA . ALA A 1 69 ? 16.557 9.669 -19.846 1.00 98.19 69 ALA A CA 1
ATOM 478 C C . ALA A 1 69 ? 15.216 9.020 -19.462 1.00 98.19 69 ALA A C 1
ATOM 480 O O . ALA A 1 69 ? 14.532 9.497 -18.559 1.00 98.19 69 ALA A O 1
ATOM 481 N N . ALA A 1 70 ? 14.883 7.869 -20.055 1.00 97.94 70 ALA A N 1
ATOM 482 C CA . ALA A 1 70 ? 13.638 7.167 -19.753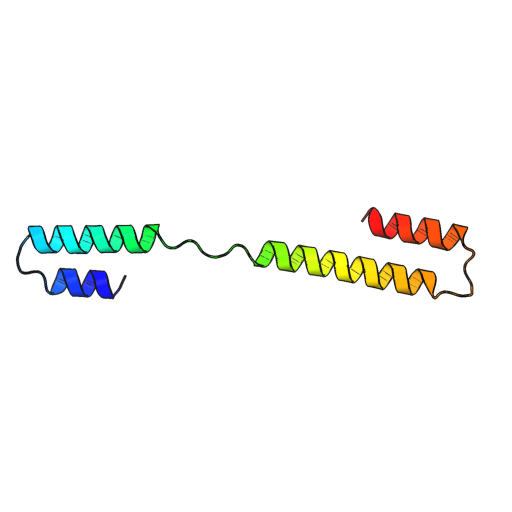 1.00 97.94 70 ALA A CA 1
ATOM 483 C C . ALA A 1 70 ? 13.553 6.680 -18.292 1.00 97.94 70 ALA A C 1
ATOM 485 O O . ALA A 1 70 ? 12.470 6.676 -17.710 1.00 97.94 70 ALA A O 1
ATOM 486 N N . LYS A 1 71 ? 14.672 6.278 -17.672 1.00 97.94 71 LYS A N 1
ATOM 487 C CA . LYS A 1 71 ? 14.705 5.916 -16.242 1.00 97.94 71 LYS A CA 1
ATOM 488 C C . LYS A 1 71 ? 14.538 7.138 -15.337 1.00 97.94 71 LYS A C 1
ATOM 490 O O . LYS A 1 71 ? 13.810 7.046 -14.355 1.00 97.94 71 LYS A O 1
ATOM 495 N N . SER A 1 72 ? 15.132 8.276 -15.700 1.00 97.94 72 SER A N 1
ATOM 496 C CA . SER A 1 72 ? 14.912 9.546 -14.994 1.00 97.94 72 SER A CA 1
ATOM 497 C C . SER A 1 72 ? 13.446 9.988 -15.067 1.00 97.94 72 SER A C 1
ATOM 499 O O . SER A 1 72 ? 12.896 10.487 -14.088 1.00 97.94 72 SER A O 1
ATOM 501 N N . ASP A 1 73 ? 12.781 9.770 -16.201 1.00 97.19 73 ASP A N 1
ATOM 502 C CA . ASP A 1 73 ? 11.350 10.050 -16.335 1.00 97.19 73 ASP A CA 1
ATOM 503 C C . ASP A 1 73 ? 10.495 9.154 -15.427 1.00 97.19 73 ASP A C 1
ATOM 505 O O . ASP A 1 73 ? 9.485 9.615 -14.900 1.00 97.19 73 ASP A O 1
ATOM 509 N N . VAL A 1 74 ? 10.895 7.895 -15.206 1.00 96.75 74 VAL A N 1
ATOM 510 C CA . VAL A 1 74 ? 10.223 7.000 -14.245 1.00 96.75 74 VAL A CA 1
ATOM 511 C C . VAL A 1 74 ? 10.381 7.505 -12.810 1.00 96.75 74 VAL A C 1
ATOM 513 O O . VAL A 1 74 ? 9.424 7.437 -12.050 1.00 96.75 74 VAL A O 1
ATOM 516 N N . ASP A 1 75 ? 11.550 8.036 -12.450 1.00 94.12 75 ASP A N 1
A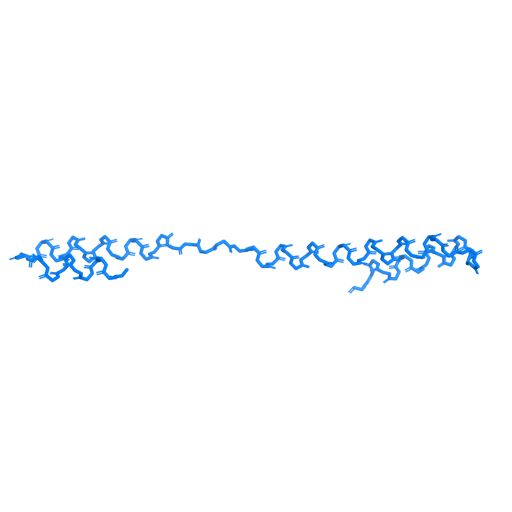TOM 517 C CA . ASP A 1 75 ? 11.823 8.537 -11.095 1.00 94.12 75 ASP A CA 1
ATOM 518 C C . ASP A 1 75 ? 11.150 9.892 -10.793 1.00 94.12 75 ASP A C 1
ATOM 520 O O . ASP A 1 75 ? 11.047 10.287 -9.633 1.00 94.12 75 ASP A O 1
ATOM 524 N N . THR A 1 76 ? 10.694 10.617 -11.821 1.00 93.62 76 THR A N 1
ATOM 525 C CA . THR A 1 76 ? 10.061 11.945 -11.686 1.00 93.62 76 THR A CA 1
ATOM 526 C C . THR A 1 76 ? 8.529 11.924 -11.755 1.00 93.62 76 THR A C 1
ATOM 528 O O . THR A 1 76 ? 7.911 12.990 -11.686 1.00 93.62 76 THR A O 1
ATOM 531 N N . LYS A 1 77 ? 7.905 10.751 -11.916 1.00 83.12 77 LYS A N 1
ATOM 532 C CA . LYS A 1 77 ? 6.441 10.563 -11.914 1.00 83.12 77 LYS A CA 1
ATOM 533 C C . LYS A 1 77 ? 5.930 10.149 -10.542 1.00 83.12 77 LYS A C 1
ATOM 535 O O . LYS A 1 77 ? 4.833 10.636 -10.193 1.00 83.12 77 LYS A O 1
#

pLDDT: mean 95.58, std 3.79, range [80.38, 98.56]

Foldseek 3Di:
DVVLVVQLVPDPDPVSNVVSVVVVVVVVVPDDDDPVVVVVVVVVLVVVLVVQLVVLVPDPPDDPVRSVVVNVVSVVD